Protein AF-U1QQP3-F1 (afdb_monomer)

Sequence (71 aa):
MYAARSIPLGLLVATVAWLAPAQSLTLLVLTAAAAAQLADAAIGVVHRVPGMVVLPLAVAVLHLAGATYLL

Secondary structure (DSSP, 8-state):
-THHHHHHHHHHHHHHHHH---HHHHHHHHHHHHHHHHHHHHHHHHTT-GGGTHHHHHHHHHHHHHHHHT-

Structure (mmCIF, N/CA/C/O backbone):
data_AF-U1QQP3-F1
#
_entry.id   AF-U1QQP3-F1
#
loop_
_atom_site.group_PDB
_atom_site.id
_atom_site.type_symbol
_atom_site.label_atom_id
_atom_site.label_alt_id
_atom_site.label_comp_id
_atom_sit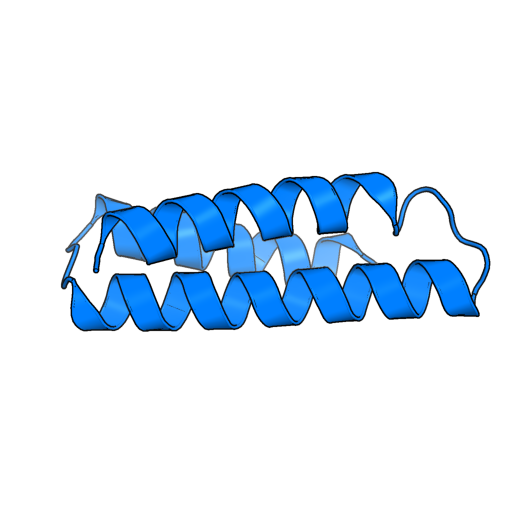e.label_asym_id
_atom_site.label_entity_id
_atom_site.label_seq_id
_atom_site.pdbx_PDB_ins_code
_atom_site.Cartn_x
_atom_site.Cartn_y
_atom_site.Cartn_z
_atom_site.occupancy
_atom_site.B_iso_or_equiv
_atom_site.auth_seq_id
_atom_site.auth_comp_id
_atom_site.auth_asym_id
_atom_site.auth_atom_id
_atom_site.pdbx_PDB_model_num
ATOM 1 N N . MET A 1 1 ? 9.575 -10.470 -7.954 1.00 58.00 1 MET A N 1
ATOM 2 C CA . MET A 1 1 ? 8.288 -10.890 -7.354 1.00 58.00 1 MET A CA 1
ATOM 3 C C . MET A 1 1 ? 7.650 -9.723 -6.585 1.00 58.00 1 MET A C 1
ATOM 5 O O . MET A 1 1 ? 7.752 -9.678 -5.369 1.00 58.00 1 MET A O 1
ATOM 9 N N . TYR A 1 2 ? 7.002 -8.765 -7.259 1.00 57.16 2 TYR A N 1
ATOM 10 C CA . TYR A 1 2 ? 6.320 -7.635 -6.587 1.00 57.16 2 TYR A CA 1
ATOM 11 C C . TYR A 1 2 ? 5.155 -8.098 -5.684 1.00 57.16 2 TYR A C 1
ATOM 13 O O . TYR A 1 2 ? 4.971 -7.621 -4.568 1.00 57.16 2 TYR A O 1
ATOM 21 N N . ALA A 1 3 ? 4.427 -9.122 -6.131 1.00 60.47 3 ALA A N 1
ATOM 22 C CA . ALA A 1 3 ? 3.298 -9.698 -5.407 1.00 60.47 3 ALA A CA 1
ATOM 23 C C . ALA A 1 3 ? 3.672 -10.356 -4.064 1.00 60.47 3 ALA A C 1
ATOM 25 O O . ALA A 1 3 ? 2.817 -10.467 -3.190 1.00 60.47 3 ALA A O 1
ATOM 26 N N . ALA A 1 4 ? 4.933 -10.771 -3.878 1.00 73.25 4 ALA A N 1
ATOM 27 C CA . ALA A 1 4 ? 5.333 -11.581 -2.725 1.00 73.25 4 ALA A CA 1
ATOM 28 C C . ALA A 1 4 ? 5.198 -10.843 -1.384 1.00 73.25 4 ALA A C 1
ATOM 30 O O . ALA A 1 4 ? 4.890 -11.478 -0.383 1.00 73.25 4 ALA A O 1
ATOM 31 N N . ARG A 1 5 ? 5.391 -9.517 -1.359 1.00 71.31 5 ARG A N 1
ATOM 32 C CA . ARG A 1 5 ? 5.229 -8.696 -0.142 1.00 71.31 5 ARG A CA 1
ATOM 33 C C . ARG A 1 5 ? 3.961 -7.849 -0.137 1.00 71.31 5 ARG A C 1
ATOM 35 O O . ARG A 1 5 ? 3.368 -7.660 0.920 1.00 71.31 5 ARG A O 1
ATOM 42 N N . SER A 1 6 ? 3.515 -7.388 -1.306 1.00 79.31 6 SER A N 1
ATOM 43 C CA . SER A 1 6 ? 2.342 -6.516 -1.427 1.00 79.31 6 SER A CA 1
ATOM 44 C C . SER A 1 6 ? 1.036 -7.229 -1.082 1.00 79.31 6 SER A C 1
ATOM 46 O O . SER A 1 6 ? 0.167 -6.614 -0.471 1.00 79.31 6 SER A O 1
ATOM 48 N N . ILE A 1 7 ? 0.903 -8.523 -1.409 1.00 85.88 7 ILE A N 1
ATOM 49 C CA . ILE A 1 7 ? -0.297 -9.302 -1.062 1.00 85.88 7 ILE A CA 1
ATOM 50 C C . ILE A 1 7 ? -0.398 -9.513 0.460 1.00 85.88 7 ILE A C 1
ATOM 52 O O . ILE A 1 7 ? -1.424 -9.130 1.021 1.00 85.88 7 ILE A O 1
ATOM 56 N N . PRO A 1 8 ? 0.631 -10.034 1.167 1.00 89.62 8 PRO A N 1
ATOM 57 C CA . PRO A 1 8 ? 0.575 -10.157 2.625 1.00 89.62 8 PRO A CA 1
ATOM 58 C C . PRO A 1 8 ? 0.323 -8.829 3.349 1.00 89.62 8 PRO A C 1
ATOM 60 O O . PRO A 1 8 ? -0.484 -8.789 4.272 1.00 89.62 8 PRO A O 1
ATOM 63 N N . LEU A 1 9 ? 0.966 -7.736 2.917 1.00 89.38 9 LEU A N 1
ATOM 64 C CA . LEU A 1 9 ? 0.753 -6.410 3.510 1.00 89.38 9 LEU A CA 1
ATOM 65 C C . LEU A 1 9 ? -0.665 -5.885 3.272 1.00 89.38 9 LEU A C 1
ATOM 67 O O . LEU A 1 9 ? -1.281 -5.371 4.200 1.00 89.38 9 LEU A O 1
ATOM 71 N N . GLY A 1 10 ? -1.204 -6.041 2.060 1.00 89.75 10 GLY A N 1
ATOM 72 C CA . GLY A 1 10 ? -2.579 -5.644 1.757 1.00 89.75 10 GLY A CA 1
ATOM 73 C C . GLY A 1 10 ? -3.607 -6.441 2.564 1.00 89.75 10 GLY A C 1
ATOM 74 O O . GLY A 1 10 ? -4.561 -5.867 3.085 1.00 89.75 10 GLY A O 1
ATOM 75 N N . LEU A 1 11 ? -3.379 -7.747 2.742 1.00 93.00 11 LEU A N 1
ATOM 76 C CA . LEU A 1 11 ? -4.196 -8.580 3.628 1.00 93.00 11 LEU A CA 1
ATOM 77 C C . LEU A 1 11 ? -4.093 -8.119 5.085 1.00 93.00 11 LEU A C 1
ATOM 79 O O . LEU A 1 11 ? -5.116 -8.005 5.757 1.00 93.00 11 LEU A O 1
ATOM 83 N N . LEU A 1 12 ? -2.892 -7.798 5.572 1.00 93.19 12 LEU A N 1
ATOM 84 C CA . LEU A 1 12 ? -2.711 -7.272 6.926 1.00 93.19 12 LEU A CA 1
ATOM 85 C C . LEU A 1 12 ? -3.490 -5.964 7.128 1.00 93.19 12 LEU A C 1
ATOM 87 O O . LEU A 1 12 ? -4.213 -5.827 8.111 1.00 93.19 12 LEU A O 1
ATOM 91 N N . VAL A 1 13 ? -3.408 -5.036 6.175 1.00 93.50 13 VAL A N 1
ATOM 92 C CA . VAL A 1 13 ? -4.160 -3.772 6.214 1.00 93.50 13 VAL A CA 1
ATOM 93 C C . VAL A 1 13 ? -5.664 -4.036 6.270 1.00 93.50 13 VAL A C 1
ATOM 95 O O . VAL A 1 13 ? -6.343 -3.492 7.139 1.00 93.50 13 VAL A O 1
ATOM 98 N N . ALA A 1 14 ? -6.180 -4.914 5.405 1.00 93.38 14 ALA A N 1
ATOM 99 C CA . ALA A 1 14 ? -7.599 -5.260 5.383 1.00 93.38 14 ALA A CA 1
ATOM 100 C C . ALA A 1 14 ? -8.060 -5.926 6.692 1.00 93.38 14 ALA A C 1
ATOM 102 O O . ALA A 1 14 ? -9.097 -5.561 7.242 1.00 93.38 14 ALA A O 1
ATOM 103 N N . THR A 1 15 ? -7.284 -6.878 7.215 1.00 94.00 15 THR A N 1
ATOM 104 C CA . THR A 1 15 ? -7.621 -7.594 8.459 1.00 94.00 15 THR A CA 1
ATOM 105 C C . THR A 1 15 ? -7.660 -6.663 9.666 1.00 94.00 15 THR A C 1
ATOM 107 O O . THR A 1 15 ? -8.631 -6.696 10.420 1.00 94.00 15 THR A O 1
ATOM 110 N N . VAL A 1 16 ? -6.652 -5.803 9.829 1.00 92.00 16 VAL A N 1
ATOM 111 C CA . VAL A 1 16 ? -6.566 -4.864 10.956 1.00 92.00 16 VAL A CA 1
ATOM 112 C C . VAL A 1 16 ? -7.665 -3.807 10.878 1.00 92.00 16 VAL A C 1
ATOM 114 O O . VAL A 1 16 ? -8.290 -3.511 11.893 1.00 92.00 16 VAL A O 1
ATOM 117 N N . 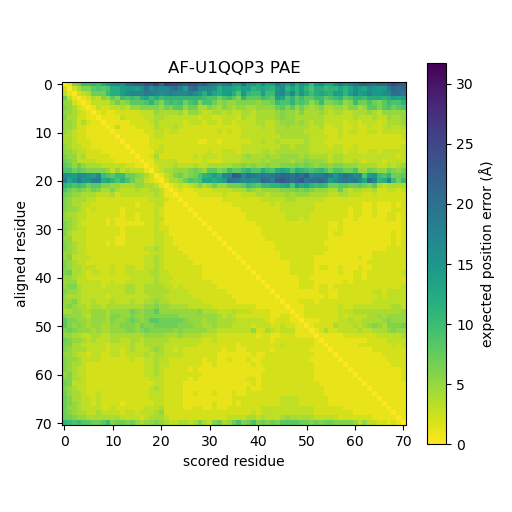ALA A 1 17 ? -7.955 -3.292 9.680 1.00 89.38 17 ALA A N 1
ATOM 118 C CA . ALA A 1 17 ? -9.014 -2.306 9.494 1.00 89.38 17 ALA A CA 1
ATOM 119 C C . ALA A 1 17 ? -10.428 -2.876 9.728 1.00 89.38 17 ALA A C 1
ATOM 121 O O . ALA A 1 17 ? -11.324 -2.120 10.094 1.00 89.38 17 ALA A O 1
ATOM 122 N N . TRP A 1 18 ? -10.647 -4.181 9.515 1.00 89.12 18 TRP A N 1
ATOM 123 C CA . TRP A 1 18 ? -11.991 -4.777 9.533 1.00 89.12 18 TRP A CA 1
ATOM 124 C C . TRP A 1 18 ? -12.329 -5.575 10.800 1.00 89.12 18 TRP A C 1
ATOM 126 O O . TRP A 1 18 ? -13.454 -5.500 11.286 1.00 89.12 18 TRP A O 1
ATOM 136 N N . LEU A 1 19 ? -11.396 -6.372 11.335 1.00 82.81 19 LEU A N 1
ATOM 137 C CA . LEU A 1 19 ? -11.709 -7.348 12.393 1.00 82.81 19 LEU A CA 1
ATOM 138 C C . LEU A 1 19 ? -11.712 -6.743 13.800 1.00 82.81 19 LEU A C 1
ATOM 140 O O . LEU A 1 19 ? -12.520 -7.137 14.638 1.00 82.81 19 LEU A O 1
ATOM 144 N N . ALA A 1 20 ? -10.800 -5.813 14.071 1.00 67.88 20 ALA A N 1
ATOM 145 C CA . ALA A 1 20 ? -10.687 -5.131 15.355 1.00 67.88 20 ALA A CA 1
ATOM 146 C C . ALA A 1 20 ? -9.897 -3.826 15.154 1.00 67.88 20 ALA A C 1
ATOM 148 O O . ALA A 1 20 ? -8.682 -3.817 15.376 1.00 67.88 20 ALA A O 1
ATOM 149 N N . PRO A 1 21 ? -10.553 -2.735 14.708 1.00 71.38 21 PRO A N 1
ATOM 150 C CA . PRO A 1 21 ? -9.885 -1.498 14.315 1.00 71.38 21 PRO A CA 1
ATOM 151 C C . PRO A 1 21 ? -9.431 -0.707 15.546 1.00 71.38 21 PRO A C 1
ATOM 153 O O . PRO A 1 21 ? -9.947 0.363 15.864 1.00 71.38 21 PRO A O 1
ATOM 156 N N . ALA A 1 22 ? -8.438 -1.227 16.266 1.00 87.44 22 ALA A N 1
ATOM 157 C CA . ALA A 1 22 ? -7.684 -0.424 17.209 1.00 87.44 22 ALA A CA 1
ATOM 158 C C . ALA A 1 22 ? -7.009 0.697 16.406 1.00 87.44 22 ALA A C 1
ATOM 160 O O . ALA A 1 22 ? -6.149 0.431 15.560 1.00 87.44 22 ALA A O 1
ATOM 161 N N . GLN A 1 23 ? -7.425 1.943 16.641 1.00 87.00 23 GLN A N 1
ATOM 162 C CA . GLN A 1 23 ? -7.029 3.103 15.837 1.00 87.00 23 GLN A CA 1
ATOM 163 C C . GLN A 1 23 ? -5.504 3.221 15.718 1.00 87.00 23 GLN A C 1
ATOM 165 O O . GLN A 1 23 ? -4.981 3.328 14.612 1.00 87.00 23 GLN A O 1
ATOM 170 N N . SER A 1 24 ? -4.778 3.073 16.831 1.00 93.06 24 SER A N 1
ATOM 171 C CA . SER A 1 24 ? -3.310 3.128 16.863 1.00 93.06 24 SER A CA 1
ATOM 172 C C . SER A 1 24 ? -2.642 2.010 16.054 1.00 93.06 24 SER A C 1
ATOM 174 O O . SER A 1 24 ? -1.644 2.247 15.378 1.00 93.06 24 SER A O 1
ATOM 176 N N . LEU A 1 25 ? -3.193 0.791 16.093 1.00 93.56 25 LEU A N 1
ATOM 177 C CA . LEU A 1 25 ? -2.671 -0.336 15.315 1.00 93.56 25 LEU A CA 1
ATOM 178 C C . LEU 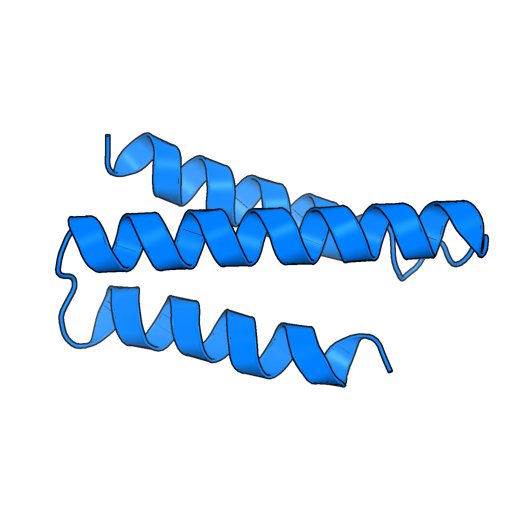A 1 25 ? -2.950 -0.142 13.821 1.00 93.56 25 LEU A C 1
ATOM 180 O O . LEU A 1 25 ? -2.077 -0.382 12.991 1.00 93.56 25 LEU A O 1
ATOM 184 N N . THR A 1 26 ? -4.148 0.334 13.485 1.00 94.56 26 THR A N 1
ATOM 185 C CA . THR A 1 26 ? -4.552 0.612 12.102 1.00 94.56 26 THR A CA 1
ATOM 186 C C . THR A 1 26 ? -3.670 1.705 11.498 1.00 94.56 26 THR A C 1
ATOM 188 O O . THR A 1 26 ? -3.142 1.528 10.403 1.00 94.56 26 THR A O 1
ATOM 191 N N . LEU A 1 27 ? -3.408 2.781 12.245 1.00 95.44 27 LEU A N 1
ATOM 192 C CA . LEU A 1 27 ? -2.452 3.829 11.876 1.00 95.44 27 LEU A CA 1
ATOM 193 C C . LEU A 1 27 ? -1.043 3.274 11.620 1.00 95.44 27 LEU A C 1
ATOM 195 O O . LEU A 1 27 ? -0.437 3.564 10.584 1.00 95.44 27 LEU A O 1
ATOM 199 N N . LEU A 1 28 ? -0.519 2.451 12.533 1.00 95.38 28 LEU A N 1
ATOM 200 C CA . LEU A 1 28 ? 0.809 1.847 12.389 1.00 95.38 28 LEU A CA 1
ATOM 201 C C . LEU A 1 28 ? 0.904 0.973 11.130 1.00 95.38 28 LEU A C 1
ATOM 203 O O . LEU A 1 28 ? 1.869 1.058 10.374 1.00 95.38 28 LEU A O 1
ATOM 207 N N . VAL A 1 29 ? -0.108 0.147 10.883 1.00 95.75 29 VAL A N 1
ATOM 208 C CA . VAL A 1 29 ? -0.13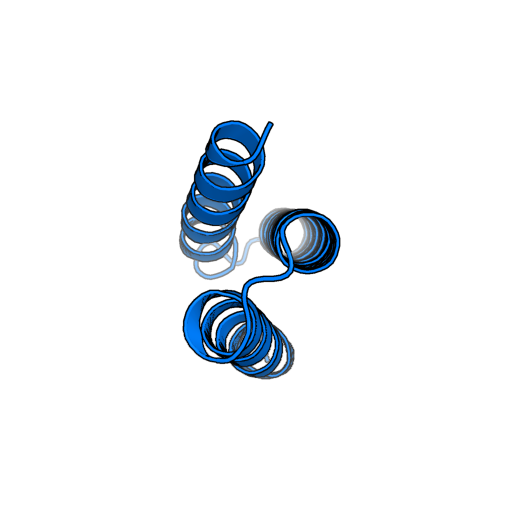2 -0.766 9.735 1.00 95.75 29 VAL A CA 1
ATOM 209 C C . VAL A 1 29 ? -0.272 -0.002 8.419 1.00 95.75 29 VAL A C 1
ATOM 211 O O . VAL A 1 29 ? 0.446 -0.309 7.468 1.00 95.75 29 VAL A O 1
ATOM 214 N N . LEU A 1 30 ? -1.126 1.024 8.361 1.00 96.25 30 LEU A N 1
ATOM 215 C CA . LEU A 1 30 ? -1.277 1.868 7.173 1.00 96.25 30 LEU A CA 1
ATOM 216 C C . LEU A 1 30 ? 0.022 2.611 6.838 1.00 96.25 30 LEU A C 1
ATOM 218 O O . LEU A 1 30 ? 0.455 2.605 5.687 1.00 96.25 30 LEU A O 1
ATOM 222 N N . THR A 1 31 ? 0.680 3.203 7.835 1.00 96.88 31 THR A N 1
ATOM 223 C CA . THR A 1 31 ? 1.949 3.924 7.631 1.00 96.88 31 THR A CA 1
ATOM 224 C C . THR A 1 31 ? 3.085 2.990 7.210 1.00 96.88 31 THR A C 1
ATOM 226 O O . THR A 1 31 ? 3.811 3.299 6.261 1.00 96.88 31 THR A O 1
ATOM 229 N N . ALA A 1 32 ? 3.202 1.813 7.832 1.00 95.81 32 ALA A N 1
ATOM 230 C CA . ALA A 1 32 ? 4.180 0.799 7.441 1.00 95.81 32 ALA A CA 1
ATOM 231 C C . ALA A 1 32 ? 3.934 0.278 6.013 1.00 95.81 32 ALA A C 1
ATOM 233 O O . ALA A 1 32 ? 4.872 0.156 5.221 1.00 95.81 32 ALA A O 1
ATOM 234 N N . ALA A 1 33 ? 2.674 0.019 5.653 1.00 95.50 33 ALA A N 1
ATOM 235 C CA . ALA A 1 33 ? 2.300 -0.407 4.309 1.00 95.50 33 ALA A CA 1
ATOM 236 C C . ALA A 1 33 ? 2.574 0.681 3.259 1.00 95.50 33 ALA A C 1
ATOM 238 O O . ALA A 1 33 ? 3.108 0.370 2.194 1.00 95.50 33 ALA A O 1
ATOM 239 N N . ALA A 1 34 ? 2.299 1.954 3.565 1.00 96.44 34 ALA A N 1
ATOM 240 C CA . ALA A 1 34 ? 2.649 3.075 2.695 1.00 96.44 34 ALA A CA 1
ATOM 241 C C . ALA A 1 34 ? 4.165 3.153 2.449 1.00 96.44 34 ALA A C 1
ATOM 243 O O . ALA A 1 34 ? 4.598 3.245 1.300 1.00 96.44 34 ALA A O 1
ATOM 244 N N . ALA A 1 35 ? 4.975 3.057 3.509 1.00 96.19 35 ALA A N 1
ATOM 245 C CA . ALA A 1 35 ? 6.433 3.076 3.405 1.00 96.19 35 ALA A CA 1
ATOM 246 C C . ALA A 1 35 ? 6.965 1.922 2.540 1.00 96.19 35 ALA A C 1
ATOM 248 O O . ALA A 1 35 ? 7.830 2.136 1.687 1.00 96.19 35 ALA A O 1
ATOM 249 N N . ALA A 1 36 ? 6.409 0.718 2.705 1.00 93.62 36 ALA A N 1
ATOM 250 C CA . ALA A 1 36 ? 6.753 -0.423 1.865 1.00 93.62 36 ALA A CA 1
ATOM 251 C C . ALA A 1 36 ? 6.442 -0.141 0.387 1.00 93.62 36 ALA A C 1
ATOM 253 O O . ALA A 1 36 ? 7.328 -0.261 -0.451 1.00 93.62 36 ALA A O 1
ATOM 254 N N . GLN A 1 37 ? 5.235 0.328 0.060 1.00 94.00 37 GLN A N 1
ATOM 255 C CA . GLN A 1 37 ? 4.859 0.615 -1.329 1.00 94.00 37 GLN A CA 1
ATOM 256 C C . GLN A 1 37 ? 5.690 1.747 -1.965 1.00 94.00 37 GLN A C 1
ATOM 258 O O . GLN A 1 37 ? 5.994 1.699 -3.158 1.00 94.00 37 GLN A O 1
ATOM 263 N N . LEU A 1 38 ? 6.128 2.739 -1.184 1.00 95.06 38 LEU A N 1
ATOM 264 C CA . LEU A 1 38 ? 7.073 3.756 -1.660 1.00 95.06 38 LEU A CA 1
ATOM 265 C C . LEU A 1 38 ? 8.457 3.162 -1.963 1.00 95.06 38 LEU A C 1
ATOM 267 O O . LEU A 1 38 ? 9.066 3.514 -2.975 1.00 95.06 38 LEU A O 1
ATOM 271 N N . ALA A 1 39 ? 8.943 2.233 -1.135 1.00 93.19 39 ALA A N 1
ATOM 272 C CA . ALA A 1 39 ? 10.189 1.518 -1.404 1.00 93.19 39 ALA A CA 1
ATOM 273 C C . ALA A 1 39 ? 10.087 0.650 -2.674 1.00 93.19 39 ALA A C 1
ATOM 275 O O . ALA A 1 39 ? 11.028 0.602 -3.468 1.00 93.19 39 ALA A O 1
ATOM 276 N N . ASP A 1 40 ? 8.942 0.004 -2.910 1.00 91.62 40 ASP A N 1
ATOM 277 C CA . ASP A 1 40 ? 8.642 -0.716 -4.154 1.00 91.62 40 ASP A CA 1
ATOM 278 C C . ASP A 1 40 ? 8.712 0.204 -5.371 1.00 91.62 40 ASP A C 1
ATOM 280 O O . ASP A 1 40 ? 9.395 -0.131 -6.342 1.00 91.62 40 ASP A O 1
ATOM 284 N N . ALA A 1 41 ? 8.071 1.374 -5.291 1.00 93.06 41 ALA A N 1
ATOM 285 C CA . ALA A 1 41 ? 8.116 2.382 -6.344 1.00 93.06 41 ALA A CA 1
ATOM 286 C C . ALA A 1 41 ? 9.550 2.844 -6.627 1.00 93.06 41 ALA A C 1
ATOM 288 O O . ALA A 1 41 ? 9.961 2.899 -7.786 1.00 93.06 41 ALA A O 1
ATOM 289 N N . ALA A 1 42 ? 10.338 3.116 -5.583 1.00 94.81 42 ALA A N 1
ATOM 290 C CA . ALA A 1 42 ? 11.740 3.504 -5.720 1.00 94.81 42 ALA A CA 1
ATOM 291 C C . ALA A 1 42 ? 12.570 2.411 -6.413 1.00 94.81 42 ALA A C 1
ATOM 293 O O . ALA A 1 42 ? 13.314 2.700 -7.351 1.00 94.81 42 ALA A O 1
ATOM 294 N N . ILE A 1 43 ? 12.392 1.144 -6.023 1.00 92.62 43 ILE A N 1
ATOM 295 C CA . ILE A 1 43 ? 13.030 -0.000 -6.690 1.00 92.62 43 ILE A CA 1
ATOM 296 C C . ILE A 1 43 ? 12.596 -0.075 -8.159 1.00 92.62 43 ILE A C 1
ATOM 298 O O . ILE A 1 43 ? 13.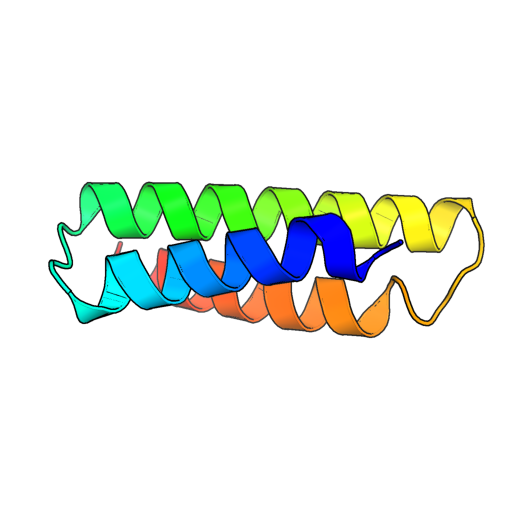451 -0.261 -9.027 1.00 92.62 43 ILE A O 1
ATOM 302 N N . GLY A 1 44 ? 11.304 0.101 -8.450 1.00 92.81 44 GLY A N 1
ATOM 303 C CA . GLY A 1 44 ? 10.765 0.125 -9.810 1.00 92.81 44 GLY A CA 1
ATOM 304 C C . GLY A 1 44 ? 11.379 1.230 -10.673 1.00 92.81 44 GLY A C 1
ATOM 305 O O . GLY A 1 44 ? 11.721 0.983 -11.829 1.00 92.81 44 GLY A O 1
ATOM 306 N N . VAL A 1 45 ? 11.597 2.419 -10.105 1.00 95.69 45 VAL A N 1
ATOM 307 C CA . VAL A 1 45 ? 12.283 3.534 -10.778 1.00 95.69 45 VAL A CA 1
ATOM 308 C C . VAL A 1 45 ? 13.745 3.187 -11.060 1.00 95.69 45 VAL A C 1
ATOM 310 O O . VAL A 1 45 ? 14.180 3.300 -12.209 1.00 95.69 45 VAL A O 1
ATOM 313 N N . VAL A 1 46 ? 14.488 2.722 -10.047 1.00 96.88 46 VAL A N 1
ATOM 314 C CA . VAL A 1 46 ? 15.918 2.368 -10.162 1.00 96.88 46 VAL A CA 1
ATOM 315 C C . VAL A 1 46 ? 16.141 1.304 -11.236 1.00 96.88 46 VAL A C 1
ATOM 317 O O . VAL A 1 46 ? 17.042 1.435 -12.060 1.00 96.88 46 VAL A O 1
ATOM 320 N N . HIS A 1 47 ? 15.283 0.285 -11.273 1.00 94.12 47 HIS A N 1
ATOM 321 C CA . HIS A 1 47 ? 15.405 -0.841 -12.202 1.00 94.12 47 HIS A CA 1
ATOM 322 C C . HIS A 1 47 ? 14.623 -0.645 -13.507 1.00 94.12 47 HIS A C 1
ATOM 324 O O . HIS A 1 47 ? 14.548 -1.571 -14.311 1.00 94.12 47 HIS A O 1
ATOM 330 N N . ARG A 1 48 ? 14.040 0.542 -13.738 1.00 92.81 48 ARG A N 1
ATOM 331 C CA . ARG A 1 48 ? 13.267 0.877 -14.951 1.00 92.81 48 ARG A CA 1
ATOM 332 C C . ARG A 1 48 ? 12.121 -0.103 -15.239 1.00 92.81 48 ARG A C 1
ATOM 334 O O . ARG A 1 48 ? 11.834 -0.413 -16.392 1.00 92.81 48 ARG A O 1
ATOM 341 N N . VAL A 1 49 ? 11.433 -0.558 -14.194 1.00 91.75 49 VAL A N 1
ATOM 342 C CA . VAL A 1 49 ? 10.260 -1.437 -14.286 1.00 91.75 49 VAL A CA 1
ATOM 343 C C . VAL A 1 49 ? 9.001 -0.599 -14.031 1.00 91.75 49 VAL A C 1
ATOM 345 O O . VAL A 1 49 ? 8.569 -0.492 -12.884 1.00 91.75 49 VAL A O 1
ATOM 348 N N . PRO A 1 50 ? 8.374 0.008 -15.060 1.00 84.44 50 PRO A N 1
ATOM 349 C CA . PRO A 1 50 ? 7.248 0.932 -14.870 1.00 84.44 50 PRO A CA 1
ATOM 350 C C . PRO A 1 50 ? 6.044 0.283 -14.171 1.00 84.44 50 PRO A C 1
ATOM 352 O O . PRO A 1 50 ? 5.357 0.934 -13.383 1.00 84.44 50 PRO A O 1
ATOM 355 N N . GLY A 1 51 ? 5.833 -1.024 -14.377 1.00 84.75 51 GLY A N 1
ATOM 356 C CA . GLY A 1 51 ? 4.806 -1.796 -13.668 1.00 84.75 51 GLY A CA 1
ATOM 357 C C . GLY A 1 51 ? 5.015 -1.870 -12.149 1.00 84.75 51 GLY A C 1
ATOM 358 O O . GLY A 1 51 ? 4.056 -2.069 -11.412 1.00 84.75 51 GLY A O 1
ATOM 359 N N . MET A 1 52 ? 6.243 -1.652 -11.669 1.00 85.31 52 MET A N 1
ATOM 360 C CA . MET A 1 52 ? 6.587 -1.558 -10.247 1.00 85.31 52 MET A CA 1
ATOM 361 C C . MET A 1 52 ? 6.607 -0.114 -9.728 1.00 85.31 52 MET A C 1
ATOM 363 O O . MET A 1 52 ? 7.082 0.116 -8.626 1.00 85.31 52 MET A O 1
ATOM 367 N N . VAL A 1 53 ? 6.123 0.865 -10.495 1.00 90.69 53 VAL A N 1
ATOM 368 C CA . VAL A 1 53 ? 6.074 2.274 -10.067 1.00 90.69 53 VAL A CA 1
ATOM 369 C C . VAL A 1 53 ? 4.635 2.718 -9.859 1.00 90.69 53 VAL A C 1
ATOM 371 O O . VAL A 1 53 ? 4.274 3.164 -8.775 1.00 90.69 53 VAL A O 1
ATOM 374 N N . VAL A 1 54 ? 3.792 2.545 -10.879 1.00 92.50 54 VAL A N 1
ATOM 375 C CA . VAL A 1 54 ? 2.441 3.126 -10.893 1.00 92.50 54 VAL A CA 1
ATOM 376 C C . VAL A 1 54 ? 1.549 2.524 -9.809 1.00 92.50 54 VAL A C 1
ATOM 378 O O . VAL A 1 54 ? 0.966 3.255 -9.011 1.00 92.50 54 VAL A O 1
ATOM 381 N N . LEU A 1 55 ? 1.455 1.193 -9.761 1.00 90.81 55 LEU A N 1
ATOM 382 C CA . LEU A 1 55 ? 0.563 0.516 -8.823 1.00 90.81 55 LEU A CA 1
ATOM 383 C C . LEU A 1 55 ? 1.001 0.706 -7.358 1.00 90.81 55 LEU A C 1
ATOM 385 O O . LEU A 1 55 ? 0.149 1.084 -6.555 1.00 90.81 55 LEU A O 1
ATOM 389 N N . PRO A 1 56 ? 2.289 0.549 -6.990 1.00 91.81 56 PRO A N 1
ATOM 390 C CA . PRO A 1 56 ? 2.729 0.837 -5.627 1.00 91.81 56 PRO A CA 1
ATOM 391 C C . PRO A 1 56 ? 2.466 2.277 -5.205 1.00 91.81 56 PRO A C 1
ATOM 393 O O . PRO A 1 56 ? 1.990 2.498 -4.099 1.00 91.81 56 PRO A O 1
ATOM 396 N N . LEU A 1 57 ? 2.698 3.261 -6.081 1.00 95.06 57 LEU A N 1
ATOM 397 C CA . LEU A 1 57 ? 2.406 4.659 -5.756 1.00 95.06 57 LEU A CA 1
ATOM 398 C C . LEU A 1 57 ? 0.916 4.885 -5.494 1.00 95.06 57 LEU A C 1
ATOM 400 O O . LEU A 1 57 ? 0.568 5.496 -4.486 1.00 95.06 57 LE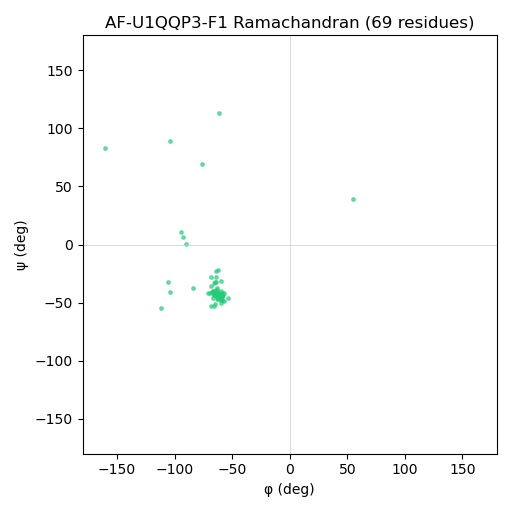U A O 1
ATOM 404 N N . ALA A 1 58 ? 0.037 4.364 -6.353 1.00 95.19 58 ALA A N 1
ATOM 405 C CA . ALA A 1 58 ? -1.407 4.476 -6.152 1.00 95.19 58 ALA A CA 1
ATOM 406 C C . ALA A 1 58 ? -1.837 3.848 -4.816 1.00 95.19 58 ALA A C 1
ATOM 408 O O . ALA A 1 58 ? -2.584 4.449 -4.044 1.00 95.19 58 ALA A O 1
ATOM 409 N N . VAL A 1 59 ? -1.306 2.664 -4.506 1.00 94.50 59 VAL A N 1
ATOM 410 C CA . VAL A 1 59 ? -1.581 1.971 -3.246 1.00 94.50 59 VAL A CA 1
ATOM 411 C C . VAL A 1 59 ? -1.006 2.747 -2.053 1.00 94.50 59 VAL A C 1
ATOM 413 O O . VAL A 1 59 ? -1.693 2.887 -1.046 1.00 94.50 59 VAL A O 1
ATOM 416 N N . ALA A 1 60 ? 0.203 3.305 -2.145 1.00 95.81 60 ALA A N 1
ATOM 417 C CA . ALA A 1 60 ? 0.803 4.126 -1.091 1.00 95.81 60 ALA A CA 1
ATOM 418 C C . ALA A 1 60 ? -0.062 5.352 -0.764 1.00 95.81 60 ALA A C 1
ATOM 420 O O . ALA A 1 60 ? -0.297 5.637 0.409 1.00 95.81 60 ALA A O 1
ATOM 421 N N . VAL A 1 61 ? -0.589 6.033 -1.788 1.00 98.06 61 VAL A N 1
ATOM 422 C CA . VAL A 1 61 ? -1.503 7.1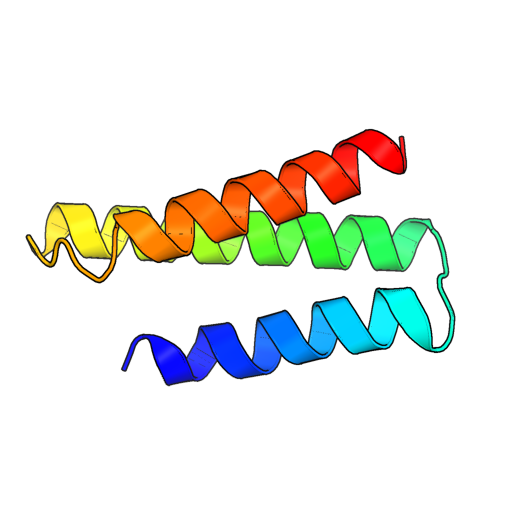73 -1.617 1.00 98.06 61 VAL A CA 1
ATOM 423 C C . VAL A 1 61 ? -2.760 6.762 -0.854 1.00 98.06 61 VAL A C 1
ATOM 425 O O . VAL A 1 61 ? -3.153 7.464 0.072 1.00 98.06 61 VAL A O 1
ATOM 428 N N . LEU A 1 62 ? -3.357 5.610 -1.174 1.00 97.19 62 LEU A N 1
ATOM 429 C CA . LEU A 1 62 ? -4.530 5.107 -0.447 1.00 97.19 62 LEU A CA 1
ATOM 430 C C . LEU A 1 62 ? -4.225 4.836 1.031 1.00 97.19 62 LEU A C 1
ATOM 432 O O . LEU A 1 62 ? -5.014 5.206 1.898 1.00 97.19 62 LEU A O 1
ATOM 436 N N . HIS A 1 63 ? -3.071 4.239 1.333 1.00 96.88 63 HIS A N 1
ATOM 437 C CA . HIS A 1 63 ? -2.665 3.990 2.717 1.00 96.88 63 HIS A CA 1
ATOM 438 C C . HIS A 1 63 ? -2.427 5.292 3.490 1.00 96.88 63 HIS A C 1
ATOM 440 O O . HIS A 1 63 ? -2.857 5.406 4.636 1.00 96.88 63 HIS A O 1
ATOM 446 N N . LEU A 1 64 ? -1.790 6.289 2.869 1.00 98.06 64 LEU A N 1
ATOM 447 C CA . LEU A 1 64 ? -1.580 7.607 3.475 1.00 98.06 64 LEU A CA 1
ATOM 448 C C . LEU A 1 64 ? -2.898 8.366 3.673 1.00 98.06 64 LEU A C 1
ATOM 450 O O . LEU A 1 64 ? -3.092 8.984 4.716 1.00 98.06 64 LEU A O 1
ATOM 454 N N . ALA A 1 65 ? -3.825 8.288 2.717 1.00 98.19 65 ALA A N 1
ATOM 455 C CA . ALA A 1 65 ? -5.165 8.858 2.855 1.00 98.19 65 ALA A CA 1
ATOM 456 C C . ALA A 1 65 ? -5.934 8.204 4.018 1.00 98.19 65 ALA A C 1
ATOM 458 O O . ALA A 1 65 ? -6.531 8.894 4.838 1.00 98.19 65 ALA A O 1
ATOM 459 N N . GLY A 1 66 ? -5.854 6.877 4.149 1.00 95.69 66 GLY A N 1
ATOM 460 C CA . GLY A 1 66 ? -6.423 6.165 5.294 1.00 95.69 66 GLY A CA 1
ATOM 461 C C . GLY A 1 66 ? -5.763 6.558 6.619 1.00 95.69 66 GLY A C 1
ATOM 462 O O . GLY A 1 66 ? -6.453 6.769 7.609 1.00 95.69 66 GLY A O 1
ATOM 463 N N . ALA A 1 67 ? -4.435 6.692 6.645 1.00 96.19 67 ALA A N 1
ATOM 464 C CA . ALA A 1 67 ? -3.715 7.078 7.854 1.00 96.19 67 ALA A CA 1
ATOM 465 C C . ALA A 1 67 ? -4.062 8.510 8.283 1.00 96.19 67 ALA A C 1
ATOM 467 O O . A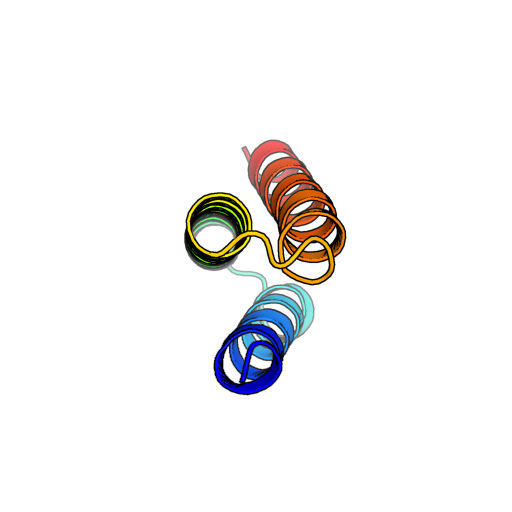LA A 1 67 ? -4.308 8.751 9.456 1.00 96.19 67 ALA A O 1
ATOM 468 N N . THR A 1 68 ? -4.131 9.445 7.333 1.00 97.12 68 THR A N 1
ATOM 469 C CA . THR A 1 68 ? -4.510 10.844 7.596 1.00 97.12 68 THR A CA 1
ATOM 470 C C . THR A 1 68 ? -5.956 10.984 8.056 1.00 97.12 68 THR A C 1
ATOM 472 O O . THR A 1 68 ? -6.225 11.832 8.893 1.00 97.12 68 THR A O 1
ATOM 475 N N . TYR A 1 69 ? -6.870 10.133 7.581 1.00 94.69 69 TYR A N 1
ATOM 476 C CA . TYR A 1 69 ? -8.248 10.081 8.080 1.00 94.69 69 TYR A CA 1
ATOM 477 C C . TYR A 1 69 ? -8.349 9.651 9.555 1.00 94.69 69 TYR A C 1
ATOM 479 O O . TYR A 1 69 ? -9.298 10.016 10.241 1.00 94.69 69 TYR A O 1
ATOM 487 N N . LEU A 1 70 ? -7.393 8.856 10.040 1.00 92.38 70 LEU A N 1
ATOM 488 C CA . LEU A 1 70 ? -7.376 8.346 11.413 1.00 92.38 70 LEU A CA 1
ATOM 489 C C . LEU A 1 70 ? -6.638 9.264 12.407 1.00 92.38 70 LEU A C 1
ATOM 491 O O . LEU A 1 70 ? -6.538 8.890 13.579 1.00 92.38 70 LEU A O 1
ATOM 495 N N . LEU A 1 71 ? -6.103 10.4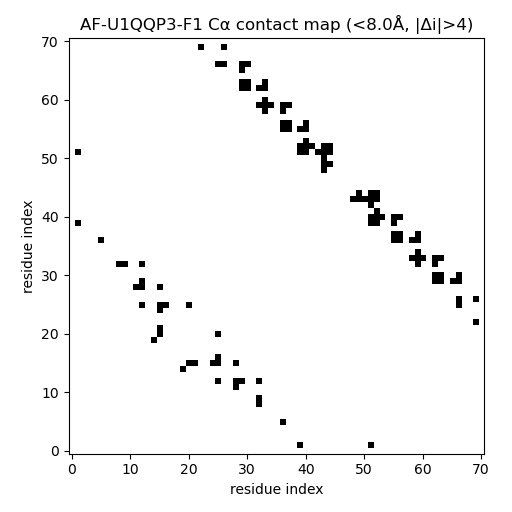06 11.959 1.00 92.12 71 LEU A N 1
ATOM 496 C CA . LEU A 1 71 ? -5.504 11.452 12.802 1.00 92.12 71 LEU A CA 1
ATOM 497 C C . LEU A 1 71 ? -6.556 12.488 13.209 1.00 92.12 71 LEU A C 1
ATOM 499 O O . LEU A 1 71 ? -6.515 12.898 14.389 1.00 92.12 71 LEU A O 1
#

Solvent-accessible surface area (backbone atoms only — not comparable to full-atom values): 3740 Å² total; per-residue (Å²): 120,76,64,73,56,53,51,60,48,51,50,50,44,51,48,37,61,68,77,62,58,48,65,71,58,38,40,51,45,24,51,52,48,19,54,49,22,48,52,44,19,51,51,13,59,77,70,70,36,66,81,39,26,58,58,29,44,55,51,20,50,52,24,49,53,54,33,60,72,73,108

Foldseek 3Di:
DLCPPLVVLVVVLVCCVPVPVPLVVNLVSLQVLLVVLVVQLVVCVVVVPVVSNPVSNVSSVVSVVVNVVSD

Nearest PDB structures (foldseek):
  7o3x-assembly1_D  TM=7.113E-01  e=4.180E+00  Synechocystis sp. PCC 6803 substr. Kazusa
  9eon-assembly1_A  TM=7.195E-01  e=7.086E+00  Synechocystis sp. PCC 6803
  7o40-assembly1_A  TM=7.093E-01  e=7.967E+00  Synechocystis sp. PCC 6803 substr. Kazusa

Organism: NCBI:txid1321818

pLDDT: mean 90.18, std 9.14, range [57.16, 98.19]

Mean predicted aligned error: 3.62 Å

Radius of gyration: 12.35 Å; Cα contacts (8 Å, |Δi|>4): 62; chains: 1; bounding box: 28×23×32 Å